Protein AF-A0A7T8IGF0-F1 (afdb_monomer_lite)

Structure (mmCIF, N/CA/C/O backbone):
data_AF-A0A7T8IGF0-F1
#
_entry.id   AF-A0A7T8IGF0-F1
#
loop_
_atom_site.group_PDB
_atom_site.id
_atom_site.type_symbol
_atom_site.label_atom_id
_atom_site.label_alt_id
_atom_site.label_comp_id
_atom_site.label_asym_id
_atom_site.label_entity_id
_atom_site.label_seq_id
_atom_site.pdbx_PDB_ins_code
_atom_site.Cartn_x
_atom_site.Cartn_y
_atom_site.Cartn_z
_atom_site.occupancy
_atom_site.B_iso_or_equiv
_atom_site.auth_seq_id
_atom_site.auth_comp_id
_atom_site.auth_asym_id
_atom_site.auth_atom_id
_atom_site.pdbx_PDB_model_num
ATOM 1 N N . MET A 1 1 ? -14.195 5.209 41.223 1.00 58.06 1 MET A N 1
ATOM 2 C CA . MET A 1 1 ? -14.192 4.032 40.317 1.00 58.06 1 MET A CA 1
ATOM 3 C C . MET A 1 1 ? -14.392 4.392 38.836 1.00 58.06 1 MET A C 1
ATOM 5 O O . MET A 1 1 ? -14.064 3.594 37.974 1.00 58.06 1 MET A O 1
ATOM 9 N N . THR A 1 2 ? -14.852 5.604 38.512 1.00 63.28 2 THR A N 1
ATOM 10 C CA . THR A 1 2 ? -15.193 6.069 37.150 1.00 63.28 2 THR A CA 1
ATOM 11 C C . THR A 1 2 ? -13.998 6.481 36.276 1.00 63.28 2 THR A C 1
ATOM 13 O O . THR A 1 2 ? -14.057 6.345 35.058 1.00 63.28 2 THR A O 1
ATOM 16 N N . GLY A 1 3 ? -12.897 6.960 36.872 1.00 73.00 3 GLY A N 1
ATOM 17 C CA . GLY A 1 3 ? -11.723 7.437 36.121 1.00 73.00 3 GLY A CA 1
ATOM 18 C C . GLY A 1 3 ? -10.942 6.325 35.411 1.00 73.00 3 GLY A C 1
ATOM 19 O O . GLY A 1 3 ? -10.593 6.465 34.243 1.00 73.00 3 GLY A O 1
ATOM 20 N N . ILE A 1 4 ? -10.740 5.190 36.087 1.00 81.88 4 ILE A N 1
ATOM 21 C CA . ILE A 1 4 ? -10.009 4.032 35.543 1.00 81.88 4 ILE A CA 1
ATOM 22 C C . ILE A 1 4 ? -10.769 3.410 34.367 1.00 81.88 4 ILE A C 1
ATOM 24 O O . ILE A 1 4 ? -10.178 3.129 33.329 1.00 81.88 4 ILE A O 1
ATOM 28 N N . VAL A 1 5 ? -12.093 3.276 34.485 1.00 81.12 5 VAL A N 1
ATOM 29 C CA . VAL A 1 5 ? -12.946 2.742 33.411 1.00 81.12 5 VAL A CA 1
ATOM 30 C C . VAL A 1 5 ? -12.890 3.641 32.170 1.00 81.12 5 VAL A C 1
ATOM 32 O O . VAL A 1 5 ? -12.765 3.147 31.051 1.00 81.12 5 VAL A O 1
ATOM 35 N N . LYS A 1 6 ? -12.892 4.967 32.360 1.00 81.56 6 LYS A N 1
ATOM 36 C CA . LYS A 1 6 ? -12.771 5.941 31.264 1.00 81.56 6 LYS A CA 1
ATOM 37 C C . LYS A 1 6 ? -11.408 5.863 30.567 1.00 81.56 6 LYS A C 1
ATOM 39 O O . LYS A 1 6 ? -11.349 5.936 29.343 1.00 81.56 6 LYS A O 1
ATOM 44 N N . PHE A 1 7 ? -10.331 5.677 31.328 1.00 87.00 7 PHE A N 1
ATOM 45 C CA . PHE A 1 7 ? -8.985 5.511 30.779 1.00 87.00 7 PHE A CA 1
ATOM 46 C C . PHE A 1 7 ? -8.866 4.243 29.922 1.00 87.00 7 PHE A C 1
ATOM 48 O O . PHE A 1 7 ? -8.390 4.310 28.789 1.00 87.00 7 PHE A O 1
ATOM 55 N N . ILE A 1 8 ? -9.375 3.112 30.420 1.00 89.12 8 ILE A N 1
ATOM 56 C CA . ILE A 1 8 ? -9.390 1.839 29.682 1.00 89.12 8 ILE A CA 1
ATOM 57 C C . ILE A 1 8 ? -10.160 1.991 28.364 1.00 89.12 8 ILE A C 1
ATOM 59 O O . ILE A 1 8 ? -9.691 1.543 27.321 1.00 89.12 8 ILE A O 1
ATOM 63 N N . TYR A 1 9 ? -11.298 2.689 28.380 1.00 90.94 9 TYR A N 1
ATOM 64 C CA . TYR A 1 9 ? -12.108 2.904 27.180 1.00 90.94 9 TYR A CA 1
ATOM 65 C C . TYR A 1 9 ? -11.362 3.701 26.098 1.00 90.94 9 TYR A C 1
ATOM 67 O O . TYR A 1 9 ? -11.365 3.324 24.926 1.00 90.94 9 TYR A O 1
ATOM 75 N N . ILE A 1 10 ? -10.662 4.770 26.491 1.00 90.94 10 ILE A N 1
ATOM 76 C CA . ILE A 1 10 ? -9.849 5.581 25.571 1.00 90.94 10 ILE A CA 1
ATOM 77 C C . ILE A 1 10 ? -8.708 4.742 24.980 1.00 90.94 10 ILE A C 1
ATOM 79 O O . ILE A 1 10 ? -8.461 4.807 23.775 1.00 90.94 10 ILE A O 1
ATOM 83 N N . MET A 1 11 ? -8.051 3.915 25.798 1.00 91.19 11 MET A N 1
ATOM 84 C CA . MET A 1 11 ? -6.990 3.017 25.336 1.00 91.19 11 MET A CA 1
ATOM 85 C C . MET A 1 11 ? -7.509 1.987 24.326 1.00 91.19 11 MET A C 1
ATOM 87 O O . MET A 1 11 ? -6.860 1.763 23.306 1.00 91.19 11 MET A O 1
ATOM 91 N N . ILE A 1 12 ? -8.684 1.392 24.552 1.00 91.75 12 ILE A N 1
ATOM 92 C CA . ILE A 1 12 ? -9.290 0.429 23.616 1.00 91.75 12 ILE A CA 1
ATOM 93 C C . ILE A 1 12 ? -9.592 1.092 22.268 1.00 91.75 12 ILE A C 1
ATOM 95 O O . ILE A 1 12 ? -9.265 0.530 21.220 1.00 91.75 12 ILE A O 1
ATOM 99 N N . ILE A 1 13 ? -10.168 2.298 22.281 1.00 91.69 13 ILE A N 1
ATOM 100 C CA . ILE A 1 13 ? -10.457 3.054 21.054 1.00 91.69 13 ILE A CA 1
ATOM 101 C C . ILE A 1 13 ? -9.161 3.353 20.297 1.00 91.69 13 ILE A C 1
ATOM 103 O O . ILE A 1 13 ? -9.074 3.095 19.097 1.00 91.69 13 ILE A O 1
ATOM 107 N N . PHE A 1 14 ? -8.138 3.847 20.996 1.00 89.38 14 PHE A N 1
ATOM 108 C CA . PHE A 1 14 ? -6.855 4.186 20.388 1.00 89.38 14 PHE A CA 1
ATOM 109 C C . PHE A 1 14 ? -6.182 2.962 19.753 1.00 89.38 14 PHE A C 1
ATOM 111 O O . PHE A 1 14 ? -5.770 3.014 18.594 1.00 89.38 14 PHE A O 1
ATOM 118 N N . ASN A 1 15 ? -6.160 1.832 20.465 1.00 85.94 15 ASN A N 1
ATOM 119 C CA . ASN A 1 15 ? -5.630 0.574 19.941 1.00 85.94 15 ASN A CA 1
ATOM 120 C C . ASN A 1 15 ? -6.435 0.062 18.740 1.00 85.94 15 ASN A C 1
ATOM 122 O O . ASN A 1 15 ? -5.841 -0.401 17.773 1.00 85.94 15 ASN A O 1
ATOM 126 N N . SER A 1 16 ? -7.763 0.199 18.749 1.00 85.25 16 SER A N 1
ATOM 127 C CA . SER A 1 16 ? -8.616 -0.212 17.623 1.00 85.25 16 SER A CA 1
ATOM 128 C C . SER A 1 16 ? -8.319 0.598 16.358 1.00 85.25 16 SER A C 1
ATOM 130 O O . SER A 1 16 ? -8.198 0.037 15.269 1.00 85.25 16 SER A O 1
ATOM 132 N N . ILE A 1 17 ? -8.137 1.915 16.498 1.00 84.81 17 ILE A N 1
ATOM 133 C CA . ILE A 1 17 ? -7.782 2.802 15.381 1.00 84.81 17 ILE A CA 1
ATOM 134 C C . ILE A 1 17 ? -6.386 2.460 14.846 1.00 84.81 17 ILE A C 1
ATOM 136 O O . ILE A 1 17 ? -6.202 2.378 13.629 1.00 84.81 17 ILE A O 1
ATOM 140 N N . LEU A 1 18 ? -5.420 2.216 15.738 1.00 81.00 18 LEU A N 1
ATOM 141 C CA . LEU A 1 18 ? -4.072 1.785 15.362 1.00 81.00 18 LEU A CA 1
ATOM 142 C C . LEU A 1 18 ? -4.060 0.412 14.678 1.00 81.00 18 LEU A C 1
ATOM 144 O O . LEU A 1 18 ? -3.285 0.195 13.748 1.00 81.00 18 LEU A O 1
ATOM 148 N N . LEU A 1 19 ? -4.932 -0.513 15.080 1.00 75.88 19 LEU A N 1
ATOM 149 C CA . LEU A 1 19 ? -5.045 -1.823 14.437 1.00 75.88 19 LEU A CA 1
ATOM 150 C C . LEU A 1 19 ? -5.582 -1.693 13.004 1.00 75.88 19 LEU A C 1
ATOM 152 O O . LEU A 1 19 ? -5.067 -2.314 12.080 1.00 75.88 19 LEU A O 1
ATOM 156 N N . VAL A 1 20 ? -6.583 -0.836 12.789 1.00 72.81 20 VAL A N 1
ATOM 157 C CA . VAL A 1 20 ? -7.140 -0.577 11.451 1.00 72.81 20 VAL A CA 1
ATOM 158 C C . VAL A 1 20 ? -6.137 0.158 10.557 1.00 72.81 20 VAL A C 1
ATOM 160 O O . VAL A 1 20 ? -6.031 -0.151 9.366 1.00 72.81 20 VAL A O 1
ATOM 163 N N . SER A 1 21 ? -5.380 1.115 11.100 1.00 64.00 21 SER A N 1
ATOM 164 C CA . SER A 1 21 ? -4.362 1.838 10.331 1.00 64.00 21 SER A CA 1
ATOM 165 C C . SER A 1 21 ? -3.165 0.952 9.997 1.00 64.00 21 SER A C 1
ATOM 167 O O . SER A 1 21 ? -2.703 0.979 8.860 1.00 64.00 21 SER A O 1
ATOM 169 N N . SER A 1 22 ? -2.718 0.107 10.927 1.00 61.00 22 SER A N 1
ATOM 170 C CA . SER A 1 22 ? -1.674 -0.889 10.673 1.00 61.00 22 SER A CA 1
ATOM 171 C C . SER A 1 22 ? -2.144 -1.993 9.728 1.00 61.00 22 SER A C 1
ATOM 173 O O . SER A 1 22 ? -1.358 -2.399 8.885 1.00 61.00 22 SER A O 1
ATOM 175 N N . HIS A 1 23 ? -3.415 -2.404 9.746 1.00 56.75 23 HIS A N 1
ATOM 176 C CA . HIS A 1 23 ? -3.988 -3.280 8.716 1.00 56.75 23 HIS A CA 1
ATOM 177 C C . HIS A 1 23 ? -3.967 -2.606 7.332 1.00 56.75 23 HIS A C 1
ATOM 179 O O . HIS A 1 23 ? -3.622 -3.242 6.346 1.00 56.75 23 HIS A O 1
ATOM 185 N N . ARG A 1 24 ? -4.255 -1.301 7.223 1.00 50.66 24 ARG A N 1
ATOM 186 C CA . ARG A 1 24 ? -4.142 -0.568 5.942 1.00 50.66 24 ARG A CA 1
ATOM 187 C C . ARG A 1 24 ? -2.700 -0.261 5.522 1.00 50.66 24 ARG A C 1
ATOM 189 O O . ARG A 1 24 ? -2.443 -0.134 4.332 1.00 50.66 24 ARG A O 1
ATOM 196 N N . ALA A 1 25 ? -1.779 -0.120 6.471 1.00 50.69 25 ALA A N 1
ATOM 197 C CA . ALA A 1 25 ? -0.373 0.185 6.205 1.00 50.69 25 ALA A CA 1
ATOM 198 C C . ALA A 1 25 ? 0.480 -1.080 5.976 1.00 50.69 25 ALA A C 1
ATOM 200 O O . ALA A 1 25 ? 1.400 -1.054 5.166 1.00 50.69 25 ALA A O 1
ATOM 201 N N . SER A 1 26 ? 0.161 -2.189 6.655 1.00 44.91 26 SER A N 1
ATOM 202 C CA . SER A 1 26 ? 0.804 -3.511 6.508 1.00 44.91 26 SER A CA 1
ATOM 203 C C . SER A 1 26 ? 0.096 -4.425 5.517 1.00 44.91 26 SER A C 1
ATOM 205 O O . SER A 1 26 ? 0.649 -5.453 5.131 1.00 44.91 26 SER A O 1
ATOM 207 N N . HIS A 1 27 ? -1.094 -4.052 5.052 1.00 42.41 27 HIS A N 1
ATOM 208 C CA . HIS A 1 27 ? -1.588 -4.515 3.770 1.00 42.41 27 HIS A CA 1
ATOM 209 C C . HIS A 1 27 ? -1.451 -3.368 2.772 1.00 42.41 27 HIS A C 1
ATOM 211 O O . HIS A 1 27 ? -2.435 -2.676 2.496 1.00 42.41 27 HIS A O 1
ATOM 217 N N . PRO A 1 28 ? -0.300 -3.235 2.078 1.00 46.44 28 PRO A N 1
ATOM 218 C CA . PRO A 1 28 ? -0.450 -3.119 0.644 1.00 46.44 28 PRO A CA 1
ATOM 219 C C . PRO A 1 28 ? -1.260 -4.363 0.303 1.00 46.44 28 PRO A C 1
ATOM 221 O O . PRO A 1 28 ? -0.731 -5.473 0.361 1.00 46.44 28 PRO A O 1
ATOM 224 N N . GLY A 1 29 ? -2.582 -4.213 0.156 1.00 44.12 29 GLY A N 1
ATOM 225 C CA . GLY A 1 29 ? -3.421 -5.291 -0.325 1.00 44.12 29 GLY A CA 1
ATOM 226 C C . GLY A 1 29 ? -2.637 -5.870 -1.477 1.00 44.12 29 GLY A C 1
ATOM 227 O O . GLY A 1 29 ? -2.251 -5.122 -2.374 1.00 44.12 29 GLY A O 1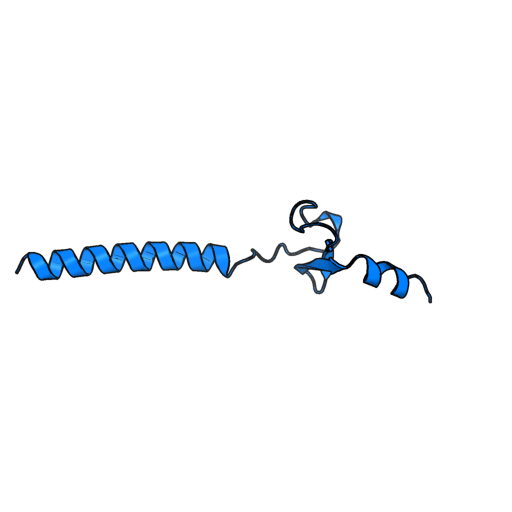
ATOM 228 N N . TYR A 1 30 ? -2.233 -7.126 -1.322 1.00 49.59 30 TYR A N 1
ATOM 229 C CA . TYR A 1 30 ? -1.560 -7.891 -2.338 1.00 49.59 30 TYR A CA 1
ATOM 230 C C . TYR A 1 30 ? -2.475 -7.760 -3.546 1.00 49.59 30 TYR A C 1
ATOM 232 O O . TYR A 1 30 ? -3.472 -8.476 -3.639 1.00 49.59 30 TYR A O 1
ATOM 240 N N . PHE A 1 31 ? -2.226 -6.760 -4.396 1.00 63.34 31 PHE A N 1
ATOM 241 C CA . PHE A 1 31 ? -2.889 -6.602 -5.671 1.00 63.34 31 PHE A CA 1
ATOM 242 C C . PHE A 1 31 ? -2.312 -7.765 -6.443 1.00 63.34 31 PHE A C 1
ATOM 244 O O . PHE A 1 31 ? -1.236 -7.683 -7.036 1.00 63.34 31 PHE A O 1
ATOM 251 N N . ARG A 1 32 ? -2.947 -8.918 -6.225 1.00 76.38 32 ARG A N 1
ATOM 252 C CA . ARG A 1 32 ? -2.611 -10.155 -6.878 1.00 76.38 32 ARG A CA 1
ATOM 253 C C . ARG A 1 32 ? -2.764 -9.845 -8.341 1.00 76.38 32 ARG A C 1
ATOM 255 O O . ARG A 1 32 ? -3.860 -9.550 -8.804 1.00 76.38 32 ARG A O 1
ATOM 262 N N . CYS A 1 33 ? -1.643 -9.860 -9.019 1.00 83.00 33 CYS A N 1
ATOM 263 C CA . CYS A 1 33 ? -1.574 -9.599 -10.431 1.00 83.00 33 CYS A CA 1
ATOM 264 C C . CYS A 1 33 ? -1.163 -10.897 -11.110 1.00 83.00 33 CYS A C 1
ATOM 266 O O . CYS A 1 33 ? -0.472 -11.737 -10.525 1.00 83.00 33 CYS A O 1
ATOM 268 N N . LYS A 1 34 ? -1.615 -11.068 -12.341 1.00 85.31 34 LYS A N 1
ATOM 269 C CA . LYS A 1 34 ? -1.061 -12.041 -13.282 1.00 85.31 34 LYS A CA 1
ATOM 270 C C . LYS A 1 34 ? -0.204 -11.330 -14.323 1.00 85.31 34 LYS A C 1
ATOM 272 O O . LYS A 1 34 ? 0.737 -11.917 -14.843 1.00 85.31 34 LYS A O 1
ATOM 277 N N . GLN A 1 35 ? -0.524 -10.067 -14.596 1.00 83.31 35 GLN A N 1
ATOM 278 C CA . GLN A 1 35 ? 0.140 -9.226 -15.579 1.00 83.31 35 GLN A CA 1
ATOM 279 C C . GLN A 1 35 ? 0.225 -7.774 -15.104 1.00 83.31 35 GLN A C 1
ATOM 281 O O . GLN A 1 35 ? -0.521 -7.342 -14.227 1.00 83.31 35 GLN A O 1
ATOM 286 N N . ASP A 1 36 ? 1.133 -7.004 -15.704 1.00 82.25 36 ASP A N 1
ATOM 287 C CA . ASP A 1 36 ? 1.415 -5.616 -15.312 1.00 82.25 36 ASP A CA 1
ATOM 288 C C . ASP A 1 36 ? 0.167 -4.713 -15.345 1.00 82.25 36 ASP A C 1
ATOM 290 O O . ASP A 1 36 ? 0.030 -3.825 -14.508 1.00 82.25 36 ASP A O 1
ATOM 294 N N . THR A 1 37 ? -0.776 -4.964 -16.259 1.00 81.94 37 THR A N 1
ATOM 295 C CA . THR A 1 37 ? -2.016 -4.177 -16.399 1.00 81.94 37 THR A CA 1
ATOM 296 C C . THR A 1 37 ? -3.024 -4.391 -15.272 1.00 81.94 37 THR A C 1
ATOM 298 O O . THR A 1 37 ? -3.933 -3.579 -15.122 1.00 81.94 37 THR A O 1
ATOM 301 N N . ASP A 1 38 ? -2.887 -5.467 -14.491 1.00 81.19 38 ASP A N 1
ATOM 302 C CA . ASP A 1 38 ? -3.724 -5.697 -13.305 1.00 81.19 38 ASP A CA 1
ATOM 303 C C . ASP A 1 38 ? -3.365 -4.718 -12.176 1.00 81.19 38 ASP A C 1
ATOM 305 O O . ASP A 1 38 ? -4.114 -4.545 -11.212 1.00 81.19 38 ASP A O 1
ATOM 309 N N . CYS A 1 39 ? -2.201 -4.077 -12.287 1.00 79.88 39 CYS A N 1
ATOM 310 C CA . CYS A 1 39 ? -1.694 -3.137 -11.314 1.00 79.88 39 CYS A CA 1
ATOM 311 C C . CYS A 1 39 ? -2.061 -1.694 -11.680 1.00 79.88 39 CYS A C 1
ATOM 313 O O . CYS A 1 39 ? -1.994 -1.260 -12.827 1.00 79.88 39 CYS A O 1
ATOM 315 N N . ILE A 1 40 ? -2.408 -0.899 -10.669 1.00 81.44 40 ILE A N 1
ATOM 316 C CA . ILE A 1 40 ? -2.782 0.503 -10.861 1.00 81.44 40 ILE A CA 1
ATOM 317 C C . ILE A 1 40 ? -1.529 1.319 -11.210 1.00 81.44 40 ILE A C 1
ATOM 319 O O . ILE A 1 40 ? -0.658 1.510 -10.366 1.00 81.44 40 ILE A O 1
ATOM 323 N N . ASN A 1 41 ? -1.467 1.893 -12.415 1.00 69.50 41 ASN A N 1
ATOM 324 C CA . ASN A 1 41 ? -0.295 2.637 -12.916 1.00 69.50 41 ASN A CA 1
ATOM 325 C C . ASN A 1 41 ? 0.165 3.833 -12.051 1.00 69.50 41 ASN A C 1
ATOM 327 O O . ASN A 1 41 ? 1.273 4.327 -12.232 1.00 69.50 41 ASN A O 1
ATOM 331 N N . ARG A 1 42 ? -0.653 4.311 -11.104 1.00 72.12 42 ARG A N 1
ATOM 332 C CA . ARG A 1 42 ? -0.339 5.448 -10.211 1.00 72.12 42 ARG A CA 1
ATOM 333 C C . ARG A 1 42 ? 0.200 5.037 -8.837 1.00 72.12 42 ARG A C 1
ATOM 335 O O . ARG A 1 42 ? 0.285 5.871 -7.943 1.00 72.12 42 ARG A O 1
ATOM 342 N N . MET A 1 43 ? 0.545 3.763 -8.657 1.00 75.88 43 MET A N 1
ATOM 343 C CA . MET A 1 43 ? 1.039 3.244 -7.378 1.00 75.88 43 MET A CA 1
ATOM 344 C C . MET A 1 43 ? 2.499 3.637 -7.090 1.00 75.88 43 MET A C 1
ATOM 346 O O . MET A 1 43 ? 2.904 3.686 -5.932 1.00 75.88 43 MET A O 1
ATOM 350 N N . CYS A 1 44 ? 3.291 3.927 -8.129 1.00 81.06 44 CYS A N 1
ATOM 351 C CA . CYS A 1 44 ? 4.714 4.237 -8.004 1.00 81.06 44 CYS A CA 1
ATOM 352 C C . CYS A 1 44 ? 5.007 5.713 -8.286 1.00 81.06 44 CYS A C 1
ATOM 354 O O . CYS A 1 44 ? 4.499 6.293 -9.243 1.00 81.06 44 CYS A O 1
ATOM 356 N N . MET A 1 45 ? 5.887 6.306 -7.477 1.00 83.19 45 MET A N 1
ATOM 357 C CA . MET A 1 45 ? 6.468 7.613 -7.781 1.00 83.19 45 MET A CA 1
ATOM 358 C C . MET A 1 45 ? 7.538 7.479 -8.881 1.00 83.19 45 MET A C 1
ATOM 360 O O . MET A 1 45 ? 8.334 6.530 -8.838 1.00 83.19 45 MET A O 1
ATOM 364 N N . PRO A 1 46 ? 7.619 8.429 -9.831 1.00 78.69 46 PRO A N 1
ATOM 365 C CA . PRO A 1 46 ? 8.712 8.485 -10.800 1.00 78.69 46 PRO A CA 1
ATOM 366 C C . PRO A 1 46 ? 10.081 8.471 -10.091 1.00 78.69 46 PRO A C 1
ATOM 368 O O . PRO A 1 46 ? 10.208 9.070 -9.022 1.00 78.69 46 PRO A O 1
ATOM 371 N N . PRO A 1 47 ? 11.116 7.796 -10.629 1.00 79.12 47 PRO A N 1
ATOM 372 C CA . PRO A 1 47 ? 11.204 7.130 -11.933 1.00 79.12 47 PRO A CA 1
ATOM 373 C C . PRO A 1 47 ? 10.858 5.629 -11.876 1.00 79.12 47 PRO A C 1
ATOM 375 O O . PRO A 1 47 ? 11.368 4.847 -12.677 1.00 79.12 47 PRO A O 1
ATOM 378 N N . LYS A 1 48 ? 10.087 5.177 -10.882 1.00 81.56 48 LYS A N 1
ATOM 379 C CA . LYS A 1 48 ? 9.722 3.762 -10.752 1.00 81.56 48 LYS A CA 1
ATOM 380 C C . LYS A 1 48 ? 8.458 3.467 -11.555 1.00 81.56 48 LYS A C 1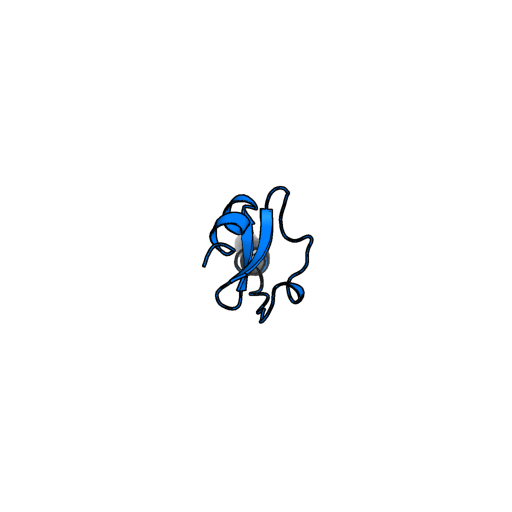
ATOM 382 O O . LYS A 1 48 ? 7.529 4.270 -11.560 1.00 81.56 48 LYS A O 1
ATOM 387 N N . ILE A 1 49 ? 8.421 2.301 -12.185 1.00 85.06 49 ILE A N 1
ATOM 388 C CA . ILE A 1 49 ? 7.250 1.776 -12.888 1.00 85.06 49 ILE A CA 1
ATOM 389 C C . ILE A 1 49 ? 6.619 0.643 -12.088 1.00 85.06 49 ILE A C 1
ATOM 391 O O . ILE A 1 49 ? 7.305 -0.092 -11.374 1.00 85.06 49 ILE A O 1
ATOM 395 N N . VAL A 1 50 ? 5.305 0.511 -12.214 1.00 85.25 50 VAL A N 1
ATOM 396 C CA . VAL A 1 50 ? 4.54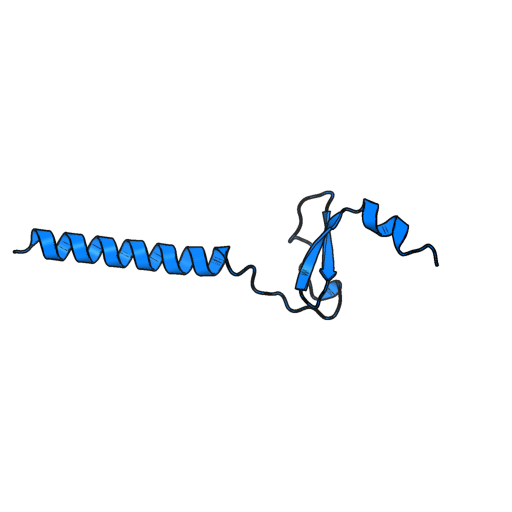9 -0.581 -11.607 1.00 85.25 50 VAL A CA 1
ATOM 397 C C . VAL A 1 50 ? 4.764 -1.850 -12.435 1.00 85.25 50 VAL A C 1
ATOM 399 O O . VAL A 1 50 ? 4.740 -1.788 -13.662 1.00 85.25 50 VAL A O 1
ATOM 402 N N . ARG A 1 51 ? 4.989 -2.987 -11.775 1.00 84.88 51 ARG A N 1
ATOM 403 C CA . ARG A 1 51 ? 5.128 -4.308 -12.399 1.00 84.88 51 ARG A CA 1
ATOM 404 C C . ARG A 1 51 ? 4.483 -5.398 -11.577 1.00 84.88 51 ARG A C 1
ATOM 406 O O . ARG A 1 51 ? 4.454 -5.306 -10.353 1.00 84.88 51 ARG A O 1
ATOM 413 N N . CYS A 1 52 ? 4.057 -6.456 -12.243 1.00 86.06 52 CYS A N 1
ATOM 414 C CA . CYS A 1 52 ? 3.674 -7.691 -11.600 1.00 86.06 52 CYS A CA 1
ATOM 415 C C . CYS A 1 52 ? 4.895 -8.597 -11.418 1.00 86.06 52 CYS A C 1
ATOM 417 O O . CYS A 1 52 ? 5.449 -9.112 -12.387 1.00 86.06 52 CYS A O 1
ATOM 419 N N . ALA A 1 53 ? 5.324 -8.807 -10.174 1.00 83.62 53 ALA A N 1
ATOM 420 C CA . ALA A 1 53 ? 6.411 -9.725 -9.846 1.00 83.62 53 ALA A CA 1
ATOM 421 C C . ALA A 1 53 ? 5.962 -10.677 -8.738 1.00 83.62 53 ALA A C 1
ATOM 423 O O . ALA A 1 53 ? 5.413 -10.245 -7.728 1.00 83.62 53 ALA A O 1
ATOM 424 N N . ASN A 1 54 ? 6.193 -11.979 -8.919 1.00 83.44 54 ASN A N 1
ATOM 425 C CA . ASN A 1 54 ? 5.772 -13.016 -7.969 1.00 83.44 54 ASN A CA 1
ATOM 426 C C . ASN A 1 54 ? 4.281 -12.923 -7.591 1.00 83.44 54 ASN A C 1
ATOM 428 O O . ASN A 1 54 ? 3.917 -13.091 -6.429 1.00 83.44 54 ASN A O 1
ATOM 432 N N . ASN A 1 55 ? 3.420 -12.647 -8.576 1.00 84.31 55 ASN A N 1
ATOM 433 C CA . ASN A 1 55 ? 1.979 -12.427 -8.407 1.00 84.31 55 ASN A CA 1
ATOM 434 C C . ASN A 1 55 ? 1.615 -11.242 -7.495 1.00 84.31 55 ASN A C 1
ATOM 436 O O . ASN A 1 55 ? 0.543 -11.240 -6.887 1.00 84.31 55 ASN A O 1
ATOM 440 N N . ILE A 1 56 ? 2.498 -10.251 -7.362 1.00 85.25 56 ILE A N 1
ATOM 441 C CA . ILE A 1 56 ? 2.290 -9.061 -6.535 1.00 85.25 56 ILE A CA 1
ATOM 442 C C . ILE A 1 56 ? 2.721 -7.817 -7.319 1.00 85.25 56 ILE A C 1
ATOM 444 O O . ILE A 1 56 ? 3.790 -7.785 -7.931 1.00 85.25 56 ILE A O 1
ATOM 448 N N . CYS A 1 57 ? 1.899 -6.768 -7.283 1.00 83.12 57 CYS A N 1
ATOM 449 C CA . CYS A 1 57 ? 2.275 -5.468 -7.830 1.00 83.12 57 CYS A CA 1
ATOM 450 C C . CYS A 1 57 ? 3.430 -4.8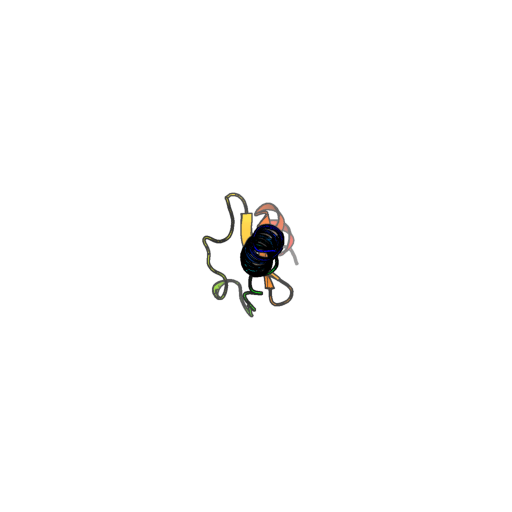46 -7.028 1.00 83.12 57 CYS A C 1
ATOM 452 O O . CYS A 1 57 ? 3.323 -4.632 -5.821 1.00 83.12 57 CYS A O 1
ATOM 454 N N . THR A 1 58 ? 4.529 -4.524 -7.703 1.00 85.62 58 THR A N 1
ATOM 455 C CA . THR A 1 58 ? 5.741 -3.930 -7.132 1.00 85.62 58 THR A CA 1
ATOM 456 C C . THR A 1 58 ? 6.221 -2.738 -7.960 1.00 85.62 58 THR A C 1
ATOM 458 O O . THR A 1 58 ? 5.858 -2.584 -9.124 1.00 85.62 58 THR A O 1
ATOM 461 N N . CYS A 1 59 ? 7.061 -1.889 -7.368 1.00 83.81 59 CYS A N 1
ATOM 462 C CA . CYS A 1 59 ? 7.677 -0.751 -8.047 1.00 83.81 59 CYS A CA 1
ATOM 463 C C . CYS A 1 59 ? 9.109 -1.086 -8.480 1.00 83.81 59 CYS A C 1
ATOM 465 O O . CYS A 1 59 ? 10.027 -1.089 -7.655 1.00 83.81 59 CYS A O 1
ATOM 467 N N . ALA A 1 60 ? 9.319 -1.305 -9.777 1.00 81.19 60 ALA A N 1
ATOM 468 C CA . ALA A 1 60 ? 10.631 -1.558 -10.367 1.00 81.19 60 ALA A CA 1
ATOM 469 C C . ALA A 1 60 ? 11.273 -0.262 -10.895 1.00 81.19 60 ALA A C 1
ATOM 471 O O . ALA A 1 60 ? 10.590 0.649 -11.363 1.00 81.19 60 ALA A O 1
ATOM 472 N N . LYS A 1 61 ? 12.607 -0.160 -10.834 1.00 78.00 61 LYS A N 1
ATOM 473 C CA . LYS A 1 61 ? 13.343 0.948 -11.468 1.00 78.00 61 LYS A CA 1
ATOM 474 C C . LYS A 1 61 ? 13.356 0.757 -12.986 1.00 78.00 61 LYS A C 1
ATOM 476 O O . LYS A 1 61 ? 13.560 -0.358 -13.460 1.00 78.00 61 LYS A O 1
ATOM 481 N N . VAL A 1 6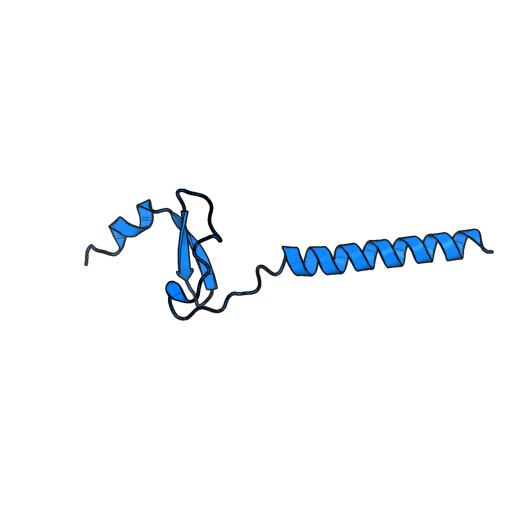2 ? 13.233 1.851 -13.738 1.00 66.25 62 VAL A N 1
ATOM 482 C CA . VAL A 1 62 ? 13.294 1.825 -15.212 1.00 66.25 62 VAL A CA 1
ATOM 483 C C . VAL A 1 62 ? 14.625 1.267 -15.737 1.00 66.25 62 VAL A C 1
ATOM 485 O O . VAL A 1 62 ? 14.640 0.624 -16.776 1.00 66.25 62 VAL A O 1
ATOM 488 N N . THR A 1 63 ? 15.736 1.388 -15.004 1.00 59.59 63 THR A N 1
ATOM 489 C CA . THR A 1 63 ? 17.027 0.806 -15.422 1.00 59.59 63 THR A CA 1
ATOM 490 C C . THR A 1 63 ? 17.017 -0.724 -15.526 1.00 59.59 63 THR A C 1
ATOM 492 O O . THR A 1 63 ? 17.785 -1.282 -16.303 1.00 59.59 63 THR A O 1
ATOM 495 N N . SER A 1 64 ? 16.122 -1.418 -14.816 1.00 51.97 64 SER A N 1
ATOM 496 C CA . SER A 1 64 ? 15.979 -2.879 -14.902 1.00 51.97 64 SER A CA 1
ATOM 497 C C . SER A 1 64 ? 15.212 -3.353 -16.149 1.00 51.97 64 SER A C 1
ATOM 499 O O . SER A 1 64 ? 15.147 -4.555 -16.389 1.00 51.97 64 SER A O 1
ATOM 501 N N . LEU A 1 65 ? 14.642 -2.446 -16.957 1.00 52.16 65 LEU A N 1
ATOM 502 C CA . LEU A 1 65 ? 14.005 -2.782 -18.241 1.00 52.16 65 LEU A CA 1
ATOM 503 C C . LEU A 1 65 ? 15.013 -3.139 -19.339 1.00 52.16 65 LEU A C 1
ATOM 505 O O . LEU A 1 65 ? 14.681 -3.931 -20.214 1.00 52.16 65 LEU A O 1
ATOM 509 N N . LEU A 1 66 ? 16.231 -2.588 -19.295 1.00 48.94 66 LEU A N 1
ATOM 510 C CA . LEU A 1 66 ? 17.244 -2.832 -20.329 1.00 48.94 66 LEU A CA 1
ATOM 511 C C . LEU A 1 66 ? 17.884 -4.221 -20.242 1.00 48.94 66 LEU A C 1
ATOM 513 O O . LEU A 1 66 ? 18.408 -4.702 -21.236 1.00 48.94 66 LEU A O 1
ATOM 517 N N . HIS A 1 67 ? 17.827 -4.883 -19.085 1.00 47.09 67 HIS A N 1
ATOM 518 C CA . HIS A 1 67 ? 18.512 -6.164 -18.884 1.00 47.09 67 HIS A CA 1
ATOM 519 C C . HIS A 1 67 ? 17.663 -7.398 -19.227 1.00 47.09 67 HIS A C 1
ATOM 521 O O . HIS A 1 67 ? 18.179 -8.509 -19.183 1.00 47.09 67 HIS A O 1
ATOM 527 N N . HIS A 1 68 ? 16.376 -7.219 -19.547 1.00 45.34 68 HIS A N 1
ATOM 528 C CA . HIS A 1 68 ? 15.450 -8.315 -19.872 1.00 45.34 68 HIS A CA 1
ATOM 529 C C . HIS A 1 68 ? 15.082 -8.375 -21.370 1.00 45.34 68 HIS A C 1
ATOM 531 O O . HIS A 1 68 ? 14.266 -9.200 -21.768 1.00 45.34 68 HIS A O 1
ATOM 537 N N . PHE A 1 69 ? 15.666 -7.496 -22.194 1.00 42.16 69 PHE A N 1
ATOM 538 C CA . PHE A 1 69 ? 15.526 -7.494 -23.659 1.00 42.16 69 PHE A 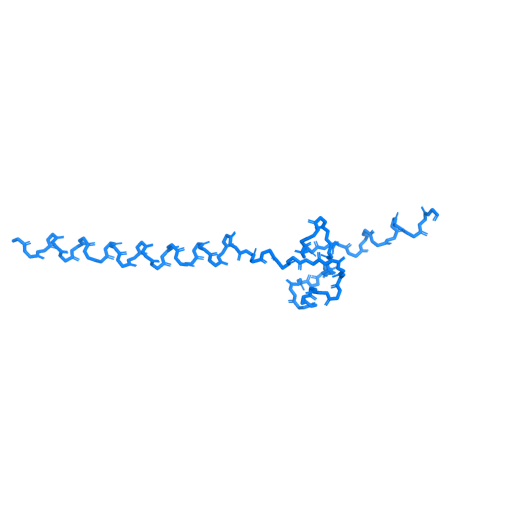CA 1
ATOM 539 C C . PHE A 1 69 ? 16.785 -7.998 -24.387 1.00 42.16 69 PHE A C 1
ATOM 541 O O . PHE A 1 69 ? 16.847 -7.948 -25.611 1.00 42.16 69 PHE A O 1
ATOM 548 N N . THR A 1 70 ? 17.773 -8.503 -23.642 1.00 39.97 70 THR A N 1
ATOM 549 C CA . THR A 1 70 ? 18.981 -9.141 -24.179 1.00 39.97 70 THR A CA 1
ATOM 550 C C . THR A 1 70 ? 19.026 -10.595 -23.717 1.00 39.97 70 THR A C 1
ATOM 552 O O . THR A 1 70 ? 19.709 -10.908 -22.748 1.00 39.97 70 THR A O 1
ATOM 555 N N . ILE A 1 71 ? 18.232 -11.443 -24.372 1.00 39.19 71 ILE A N 1
ATOM 556 C CA . ILE A 1 71 ? 18.479 -12.856 -24.722 1.00 39.19 71 ILE A CA 1
ATOM 557 C C . ILE A 1 71 ? 17.592 -13.135 -25.936 1.00 39.19 71 ILE A C 1
ATOM 559 O O . ILE A 1 71 ? 16.385 -12.812 -25.852 1.00 39.19 71 ILE A O 1
#

Organism: Lens culinaris (NCBI:txid3864)

Sequence (71 aa):
MTGIVKFIYIMIIFNSILLVSSHRASHPGYFRCKQDTDCINRMCMPPKIVRCANNICTCAKVTSLLHHFTI

pLDDT: mean 72.66, std 15.83, range [39.19, 91.75]

InterPro domains:
  IPR009810 Late nodulin domain [PF07127] (1-58)

Radius of gyration: 20.68 Å; chains: 1; bounding box: 34×22×65 Å

Secondary structure (DSSP, 8-state):
-HHHHHHHHHHHHHHHHHHHHHHHHH-----B-SSGGGS-TTSS-TTEEEEEETTEEEEEEGGGGTTSS--

Foldseek 3Di:
DPPVVVVVVVVVVVVVVVVVVCVVVVPPPQLQDPWQVSDDQPPDDPPWGWTQDPRGTDTHGPVVVVVVVPD